Protein AF-A0AA39M1S7-F1 (afdb_monomer_lite)

Organism: NCBI:txid289476

Sequence (174 aa):
MNPLYPEAHTYFSPSFSAPFSSPGIAPDYPETPSPEPQKPRRPKDRASATRQRKAANERERRRMFSINKGFDRLRDRLPAHMPIDKKLSKVDTLKTAIEYIQKLHAMIVKAPTVSSGQPQDSVNPCITISNQNDPFSEVTISWHRKPTDYGNAYRDQTTGTIKATCSKVWIPGV

InterPro domains:
  IPR011598 Myc-type, basic helix-loop-helix (bHLH) domain [PF00010] (52-105)
  IPR011598 Myc-type, basic helix-loop-helix (bHLH) domain [PS50888] (51-104)
  IPR011598 Myc-type, basic helix-loop-helix (bHLH) domain [SM00353] (57-110)
  IPR036638 Helix-loop-helix DNA-binding domain superfamily [G3DSA:4.10.280.10] (42-109)
  IPR036638 Helix-loop-helix DNA-binding domain superfamily [SSF47459] (50-111)
  IPR050283 E-box Binding Transcriptional Regulators [PTHR23349] (34-132)

Radius of gyration: 32.96 Å; chains: 1; bounding box: 88×85×63 Å

pLDDT: mean 71.08, std 18.36, range [36.44, 98.5]

Foldseek 3Di:
DDDDDDDDPDDDDPPPPDDDDDDDDDDPDPDDPDPPDDPPDDVVVVVVVVVVVVVVVVVVVVVVVVVVVVLVVLQVPFPDPDPPPDDDDPVRSVVSSVVVVVVVVCVVVPPPDDDDDDDDPDPWDWDWDADPVDRPPTDIDTDDDDCVQQDDWDQDPPPRDIDGDGPDDDDPDD

Secondary structure (DSSP, 8-state):
------------------------------------------HHHHHHHHHHHHHHHHHHHHHHHHHHHHHHHHHTTS---S-TT-PPPHHHHHHHHHHHHHHHHHHHHHS--------------EEEEEETTEEEEEEEEE----HHHH--EEE-TTT-PEEE--S-PPPP--

Structure (mmCIF, N/CA/C/O backbone):
data_AF-A0AA39M1S7-F1
#
_entry.id   AF-A0AA39M1S7-F1
#
loop_
_atom_site.group_PDB
_atom_site.id
_atom_site.type_symbol
_atom_site.label_atom_id
_atom_site.label_alt_id
_atom_site.label_comp_id
_atom_site.label_asym_id
_atom_site.label_entity_id
_atom_site.label_seq_id
_atom_site.pdbx_PDB_ins_code
_atom_site.Cartn_x
_atom_site.Cartn_y
_atom_site.Cartn_z
_atom_site.occupancy
_atom_site.B_iso_or_equiv
_atom_site.auth_seq_id
_atom_site.auth_comp_id
_atom_site.auth_asym_id
_atom_site.auth_atom_id
_atom_site.pdbx_PDB_model_num
ATOM 1 N N . MET A 1 1 ? 25.859 54.196 -31.411 1.00 39.69 1 MET A N 1
ATOM 2 C CA . MET A 1 1 ? 25.771 54.060 -29.943 1.00 39.69 1 MET A CA 1
ATOM 3 C C . MET A 1 1 ? 25.239 52.672 -29.625 1.00 39.69 1 MET A C 1
ATOM 5 O O . MET A 1 1 ? 24.086 52.404 -29.924 1.00 39.69 1 MET A O 1
ATOM 9 N N . ASN A 1 2 ? 26.098 51.796 -29.097 1.00 45.72 2 ASN A N 1
ATOM 10 C CA . ASN A 1 2 ? 25.693 50.601 -28.344 1.00 45.72 2 ASN A CA 1
ATOM 11 C C . ASN A 1 2 ? 25.310 51.026 -26.917 1.00 45.72 2 ASN A C 1
ATOM 13 O O . ASN A 1 2 ? 25.862 52.009 -26.417 1.00 45.72 2 ASN A O 1
ATOM 17 N N . PRO A 1 3 ? 24.416 50.275 -26.261 1.00 51.84 3 PRO A N 1
ATOM 18 C CA . PRO A 1 3 ? 24.848 49.553 -25.058 1.00 51.84 3 PRO A CA 1
ATOM 19 C C . PRO A 1 3 ? 24.319 48.105 -25.070 1.00 51.84 3 PRO A C 1
ATOM 21 O O . PRO A 1 3 ? 23.140 47.858 -25.293 1.00 51.84 3 PRO A O 1
ATOM 24 N N . LEU A 1 4 ? 25.212 47.112 -25.078 1.00 47.75 4 LEU A N 1
ATOM 25 C CA . LEU A 1 4 ? 25.687 46.370 -23.897 1.00 47.75 4 LEU A CA 1
ATOM 26 C C . LEU A 1 4 ? 24.558 45.696 -23.097 1.00 47.75 4 LEU A C 1
ATOM 28 O O . LEU A 1 4 ? 23.930 46.315 -22.243 1.00 47.75 4 LEU A O 1
ATOM 32 N N . TYR A 1 5 ? 24.383 44.394 -23.331 1.00 49.78 5 TYR A N 1
ATOM 33 C CA . TYR A 1 5 ? 23.820 43.463 -22.353 1.00 49.78 5 TYR A CA 1
ATOM 34 C C . TYR A 1 5 ? 24.903 42.439 -21.968 1.00 49.78 5 TYR A C 1
ATOM 36 O O . TYR A 1 5 ? 25.729 42.107 -22.824 1.00 49.78 5 TYR A O 1
ATOM 44 N N . PRO A 1 6 ? 24.965 42.010 -20.693 1.00 54.28 6 PRO A N 1
ATOM 45 C CA . PRO A 1 6 ? 26.211 41.601 -20.068 1.00 54.28 6 PRO A CA 1
ATOM 46 C C . PRO A 1 6 ? 26.537 40.109 -20.193 1.00 54.28 6 PRO A C 1
ATOM 48 O O . PRO A 1 6 ? 25.693 39.259 -20.463 1.00 54.28 6 PRO A O 1
ATOM 51 N N . GLU A 1 7 ? 27.833 39.896 -19.988 1.00 46.88 7 GLU A N 1
ATOM 52 C CA . GLU A 1 7 ? 28.676 38.707 -19.949 1.00 46.88 7 GLU A CA 1
ATOM 53 C C . GLU A 1 7 ? 28.034 37.338 -19.684 1.00 46.88 7 GLU A C 1
ATOM 55 O O . GLU A 1 7 ? 27.271 37.112 -18.746 1.00 46.88 7 GLU A O 1
ATOM 60 N N . ALA A 1 8 ? 28.501 36.374 -20.480 1.00 49.94 8 ALA A N 1
ATOM 61 C CA . ALA A 1 8 ? 28.459 34.958 -20.172 1.00 49.94 8 ALA A CA 1
ATOM 62 C C . ALA A 1 8 ? 29.132 34.696 -18.816 1.00 49.94 8 ALA A C 1
ATOM 64 O O . ALA A 1 8 ? 30.303 35.018 -18.619 1.00 49.94 8 ALA A O 1
ATOM 65 N N . HIS A 1 9 ? 28.410 34.064 -17.893 1.00 47.19 9 HIS A N 1
ATOM 66 C CA . HIS A 1 9 ? 29.005 33.547 -16.670 1.00 47.19 9 HIS A CA 1
ATOM 67 C C . HIS A 1 9 ? 29.948 32.391 -17.015 1.00 47.19 9 HIS A C 1
ATOM 69 O O . HIS A 1 9 ? 29.541 31.240 -17.185 1.00 47.19 9 HIS A O 1
ATOM 75 N N . THR A 1 10 ? 31.228 32.729 -17.134 1.00 53.22 10 THR A N 1
ATOM 76 C CA . THR A 1 10 ? 32.355 31.805 -17.149 1.00 53.22 10 THR A CA 1
ATOM 77 C C . THR A 1 10 ? 32.305 30.969 -15.873 1.00 53.22 10 THR A C 1
ATOM 79 O O . THR A 1 10 ? 32.511 31.483 -14.774 1.00 53.22 10 THR A O 1
ATOM 82 N N . TYR A 1 11 ? 32.015 29.674 -15.996 1.00 47.47 11 TYR A N 1
ATOM 83 C CA . TYR A 1 11 ? 32.190 28.745 -14.886 1.00 47.47 11 TYR A CA 1
ATOM 84 C C . TYR A 1 11 ? 33.680 28.694 -14.530 1.00 47.47 11 TYR A C 1
ATOM 86 O O . TYR A 1 11 ? 34.511 28.246 -15.319 1.00 47.47 11 TYR A O 1
ATOM 94 N N . PHE A 1 12 ? 34.016 29.184 -13.340 1.00 48.31 12 PHE A N 1
ATOM 95 C CA . PHE A 1 12 ? 35.338 29.063 -12.742 1.00 48.31 12 PHE A CA 1
ATOM 96 C C . PHE A 1 12 ? 35.605 27.583 -12.433 1.00 48.31 12 PHE A C 1
ATOM 98 O O . PHE A 1 12 ? 35.113 27.045 -11.442 1.00 48.31 12 PHE A O 1
ATOM 105 N N . SER A 1 13 ? 36.360 26.905 -13.296 1.00 54.06 13 SER A N 1
ATOM 106 C CA . SER A 1 13 ? 37.028 25.655 -12.930 1.00 54.06 13 SER A CA 1
ATOM 107 C C . SER A 1 13 ? 38.208 26.005 -12.022 1.00 54.06 13 SER A C 1
ATOM 109 O O . SER A 1 13 ? 39.111 26.705 -12.481 1.00 54.06 13 SER A O 1
ATOM 111 N N . PRO A 1 14 ? 38.260 25.525 -10.768 1.00 46.38 14 PRO A N 1
ATOM 112 C CA . PRO A 1 14 ? 39.461 25.669 -9.972 1.00 46.38 14 PRO A CA 1
ATOM 113 C C . PRO A 1 14 ? 40.511 24.719 -10.551 1.00 46.38 14 PRO A C 1
ATOM 115 O O . PRO A 1 14 ? 40.441 23.501 -10.381 1.00 46.38 14 PRO A O 1
ATOM 118 N N . SER A 1 15 ? 41.473 25.278 -11.279 1.00 53.56 15 SER A N 1
ATOM 119 C CA . SER A 1 15 ? 42.722 24.611 -11.621 1.00 53.56 15 SER A CA 1
ATOM 120 C C . SER A 1 15 ? 43.482 24.340 -10.324 1.00 53.56 15 SER A C 1
ATOM 122 O O . SER A 1 15 ? 44.057 25.237 -9.711 1.00 53.56 15 SER A O 1
ATOM 124 N N . PHE A 1 16 ? 43.454 23.087 -9.872 1.00 49.09 16 PHE A N 1
ATOM 125 C CA . PHE A 1 16 ? 44.288 22.637 -8.768 1.00 49.09 16 PHE A CA 1
ATOM 126 C C . PHE A 1 16 ? 45.732 22.542 -9.271 1.00 49.09 16 PHE A C 1
ATOM 128 O O . PHE A 1 16 ? 46.128 21.552 -9.886 1.00 49.09 16 PHE A O 1
ATOM 135 N N . SER A 1 17 ? 46.511 23.600 -9.055 1.00 53.78 17 SER A N 1
ATOM 136 C CA . SER A 1 17 ? 47.962 23.562 -9.221 1.00 53.78 17 SER A CA 1
ATOM 137 C C . SER A 1 17 ? 48.539 22.608 -8.177 1.00 53.78 17 SER A C 1
ATOM 139 O O . SER A 1 17 ? 48.635 22.953 -7.001 1.00 53.78 17 SER A O 1
ATOM 141 N N . ALA A 1 18 ? 48.895 21.394 -8.596 1.00 54.38 18 ALA A N 1
ATOM 142 C CA . ALA A 1 18 ? 49.638 20.465 -7.757 1.00 54.38 18 ALA A CA 1
ATOM 143 C C . ALA A 1 18 ? 51.027 21.059 -7.456 1.00 54.38 18 ALA A C 1
ATOM 145 O O . ALA A 1 18 ? 51.738 21.425 -8.399 1.00 54.38 18 ALA A O 1
ATOM 146 N N . PRO A 1 19 ? 51.437 21.186 -6.182 1.00 55.31 19 PRO A N 1
ATOM 147 C CA . PRO A 1 19 ? 52.757 21.683 -5.868 1.00 55.31 19 PRO A CA 1
ATOM 148 C C . PRO A 1 19 ? 53.786 20.552 -5.948 1.00 55.31 19 PRO A C 1
ATOM 150 O O . PRO A 1 19 ? 53.589 19.459 -5.427 1.00 55.31 19 PRO A O 1
ATOM 153 N N . PHE A 1 20 ? 54.924 20.921 -6.528 1.00 40.81 20 PHE A N 1
ATOM 154 C CA . PHE A 1 20 ? 56.263 20.472 -6.166 1.00 40.81 20 PHE A CA 1
ATOM 155 C C . PHE A 1 20 ? 56.674 19.037 -6.539 1.00 40.81 20 PHE A C 1
ATOM 157 O O . PHE A 1 20 ? 56.421 18.063 -5.833 1.00 40.81 20 PHE A O 1
ATOM 164 N N . SER A 1 21 ? 57.455 18.952 -7.621 1.00 52.53 21 SER A N 1
ATOM 165 C CA . SER A 1 21 ? 58.452 17.900 -7.812 1.00 52.53 21 SER A CA 1
ATOM 166 C C . SER A 1 21 ? 59.354 17.808 -6.584 1.00 52.53 21 SER A C 1
ATOM 168 O O . SER A 1 21 ? 60.055 18.767 -6.263 1.00 52.53 21 SER A O 1
ATOM 170 N N . SER A 1 22 ? 59.391 16.635 -5.957 1.00 51.53 22 SER A N 1
ATOM 171 C CA . SER A 1 22 ? 60.491 16.239 -5.081 1.00 51.53 22 SER A CA 1
ATOM 172 C C . SER A 1 22 ? 61.169 14.997 -5.671 1.00 51.53 22 SER A C 1
ATOM 174 O O . SER A 1 22 ? 60.466 14.084 -6.113 1.00 51.53 22 SER A O 1
ATOM 176 N N . PRO A 1 23 ? 62.510 14.956 -5.740 1.00 57.28 23 PRO A N 1
ATOM 177 C CA . PRO A 1 23 ? 63.247 13.855 -6.337 1.00 57.28 23 PRO A CA 1
ATOM 178 C C . PRO A 1 23 ? 63.485 12.731 -5.320 1.00 57.28 23 PRO A C 1
ATOM 180 O O . PRO A 1 23 ? 63.865 12.986 -4.181 1.00 57.28 23 PRO A O 1
ATOM 183 N N . GLY A 1 24 ? 63.377 11.483 -5.779 1.00 49.62 24 GLY A N 1
ATOM 184 C CA . GLY A 1 24 ? 64.107 10.364 -5.184 1.00 49.62 24 GLY A CA 1
ATOM 185 C C . GLY A 1 24 ? 63.273 9.304 -4.463 1.00 49.62 24 GLY A C 1
ATOM 186 O O . GLY A 1 24 ? 62.518 9.590 -3.543 1.00 49.62 24 GLY A O 1
ATOM 187 N N . ILE A 1 25 ? 63.580 8.058 -4.845 1.00 49.34 25 ILE A N 1
ATOM 188 C CA . ILE A 1 25 ? 63.243 6.771 -4.219 1.00 49.34 25 ILE A CA 1
ATOM 189 C C . ILE A 1 25 ? 61.857 6.231 -4.601 1.00 49.34 25 ILE A C 1
ATOM 191 O O . ILE A 1 25 ? 60.862 6.410 -3.906 1.00 49.34 25 ILE A O 1
ATOM 195 N N . ALA A 1 26 ? 61.823 5.503 -5.721 1.00 52.25 26 ALA A N 1
ATOM 196 C CA . ALA A 1 26 ? 60.750 4.564 -6.021 1.00 52.25 26 ALA A CA 1
ATOM 197 C C . ALA A 1 26 ? 60.836 3.384 -5.033 1.00 52.25 26 ALA A C 1
ATOM 199 O O . ALA A 1 26 ? 61.887 2.740 -4.974 1.00 52.25 26 ALA A O 1
ATOM 200 N N . PRO A 1 27 ? 59.783 3.075 -4.257 1.00 51.44 27 PRO A N 1
ATOM 201 C CA . PRO A 1 27 ? 59.675 1.776 -3.620 1.00 51.44 27 PRO A CA 1
ATOM 202 C C . PRO A 1 27 ? 59.384 0.749 -4.714 1.00 51.44 27 PRO A C 1
ATOM 204 O O . PRO A 1 27 ? 58.528 0.975 -5.571 1.00 51.44 27 PRO A O 1
ATOM 207 N N . ASP A 1 28 ? 60.105 -0.364 -4.680 1.00 54.56 28 ASP A N 1
ATOM 208 C CA . ASP A 1 28 ? 59.819 -1.557 -5.469 1.00 54.56 28 ASP A CA 1
ATOM 209 C C . ASP A 1 28 ? 58.435 -2.092 -5.061 1.00 54.56 28 ASP A C 1
ATOM 211 O O . ASP A 1 28 ? 58.269 -2.716 -4.010 1.00 54.56 28 ASP A O 1
ATOM 215 N N . TYR A 1 29 ? 57.403 -1.732 -5.828 1.00 53.00 29 TYR A N 1
ATOM 216 C CA . TYR A 1 29 ? 56.059 -2.268 -5.651 1.00 53.00 29 TYR A CA 1
ATOM 217 C C . TYR A 1 29 ? 55.977 -3.591 -6.414 1.00 53.00 29 TYR A C 1
ATOM 219 O O . TYR A 1 29 ? 56.195 -3.582 -7.627 1.00 53.00 29 TYR A O 1
ATOM 227 N N . PRO A 1 30 ? 55.611 -4.712 -5.762 1.00 56.22 30 PRO A N 1
ATOM 228 C CA . PRO A 1 30 ? 55.358 -5.950 -6.477 1.00 56.22 30 PRO A CA 1
ATOM 229 C C . PRO A 1 30 ? 54.245 -5.700 -7.493 1.00 56.22 30 PRO A C 1
ATOM 231 O O . PRO A 1 30 ? 53.160 -5.219 -7.154 1.00 56.22 30 PRO A O 1
ATOM 234 N N . GLU A 1 31 ? 54.571 -5.989 -8.747 1.00 53.53 31 GLU A N 1
ATOM 235 C CA . GLU A 1 31 ? 53.728 -5.891 -9.928 1.00 53.53 31 GLU A CA 1
ATOM 236 C C . GLU A 1 31 ? 52.333 -6.459 -9.617 1.00 53.53 31 GLU A C 1
ATOM 238 O O . GLU A 1 31 ? 52.132 -7.664 -9.452 1.00 53.53 31 GLU A O 1
ATOM 243 N N . THR A 1 32 ? 51.347 -5.574 -9.461 1.00 56.62 32 THR A N 1
ATOM 244 C CA . THR A 1 32 ? 49.951 -6.002 -9.376 1.00 56.62 32 THR A CA 1
ATOM 245 C C . THR A 1 32 ? 49.572 -6.529 -10.757 1.00 56.62 32 THR A C 1
ATOM 247 O O . THR A 1 32 ? 49.796 -5.820 -11.741 1.00 56.62 32 THR A O 1
ATOM 250 N N . PRO A 1 33 ? 49.021 -7.753 -10.886 1.00 54.12 33 PRO A N 1
ATOM 251 C CA . PRO A 1 33 ? 48.635 -8.265 -12.188 1.00 54.12 33 PRO A CA 1
ATOM 252 C C . PRO A 1 33 ? 47.573 -7.336 -12.773 1.00 54.12 33 PRO A C 1
ATOM 254 O O . PRO A 1 33 ? 46.453 -7.228 -12.267 1.00 54.12 33 PRO A O 1
ATOM 257 N N . SER A 1 34 ? 47.981 -6.629 -13.825 1.00 55.00 34 SER A N 1
ATOM 258 C CA . SER A 1 34 ? 47.134 -5.803 -14.673 1.00 55.00 34 SER A CA 1
ATOM 259 C C . SER A 1 34 ? 45.866 -6.586 -15.034 1.00 55.00 34 SER A C 1
ATOM 261 O O . SER A 1 34 ? 45.979 -7.740 -15.460 1.00 55.00 34 SER A O 1
ATOM 263 N N . PRO A 1 35 ? 44.655 -6.027 -14.852 1.00 60.31 35 PRO A N 1
ATOM 264 C CA . PRO A 1 35 ? 43.438 -6.721 -15.237 1.00 60.31 35 PRO A CA 1
ATOM 265 C C . PRO A 1 35 ? 43.460 -6.927 -16.753 1.00 60.31 35 PRO A C 1
ATOM 267 O O . PRO A 1 35 ? 43.289 -5.980 -17.522 1.00 60.31 35 PRO A O 1
ATOM 270 N N . GLU A 1 36 ? 43.685 -8.172 -17.179 1.00 54.31 36 GLU A N 1
ATOM 271 C CA . GLU A 1 36 ? 43.632 -8.561 -18.585 1.00 54.31 36 GLU A CA 1
ATOM 272 C C . GLU A 1 36 ? 42.343 -8.031 -19.245 1.00 54.31 36 GLU A C 1
ATOM 274 O O . GLU A 1 36 ? 41.258 -8.095 -18.646 1.00 54.31 36 GLU A O 1
ATOM 279 N N . PRO A 1 37 ? 42.412 -7.543 -20.497 1.00 55.25 37 PRO A N 1
ATOM 280 C CA . PRO A 1 37 ? 41.233 -7.117 -21.232 1.00 55.25 37 PRO A CA 1
ATOM 281 C C . PRO A 1 37 ? 40.298 -8.314 -21.449 1.00 55.25 37 PRO A C 1
ATOM 283 O O . PRO A 1 37 ? 40.514 -9.167 -22.312 1.00 55.25 37 PRO A O 1
ATOM 286 N N . GLN A 1 38 ? 39.224 -8.377 -20.660 1.00 59.28 38 GLN A N 1
ATOM 287 C CA . GLN A 1 38 ? 38.188 -9.395 -20.805 1.00 59.28 38 GLN A CA 1
ATOM 288 C C . GLN A 1 38 ? 37.607 -9.335 -22.225 1.00 59.28 38 GLN A C 1
ATOM 290 O O . GLN A 1 38 ? 37.054 -8.315 -22.646 1.00 59.28 38 GLN A O 1
ATOM 295 N N . LYS A 1 39 ? 37.723 -10.448 -22.964 1.00 58.62 39 LYS A N 1
ATOM 296 C CA . LYS A 1 39 ? 37.220 -10.592 -24.339 1.00 58.62 39 LYS A CA 1
ATOM 297 C C . LYS A 1 39 ? 35.772 -10.082 -24.454 1.00 58.62 39 LYS A C 1
ATOM 299 O O . LYS A 1 39 ? 34.930 -10.446 -23.624 1.00 58.62 39 LYS A O 1
ATOM 304 N N . PRO A 1 40 ? 35.429 -9.290 -25.489 1.00 61.81 40 PRO A N 1
ATOM 305 C CA . PRO A 1 40 ? 34.078 -8.775 -25.657 1.00 61.81 40 PRO A CA 1
ATOM 306 C C . PRO A 1 40 ? 33.095 -9.942 -25.811 1.00 61.81 40 PRO A C 1
ATOM 308 O O . PRO A 1 40 ? 33.159 -10.722 -26.760 1.00 61.81 40 PRO A O 1
ATOM 311 N N . ARG A 1 41 ? 32.176 -10.074 -24.845 1.00 63.78 41 ARG A N 1
ATOM 312 C CA . ARG A 1 41 ? 31.083 -11.058 -24.890 1.00 63.78 41 ARG A CA 1
ATOM 313 C C . ARG A 1 41 ? 30.304 -10.925 -26.201 1.00 63.78 41 ARG A C 1
ATOM 315 O O . ARG A 1 41 ? 29.944 -9.811 -26.591 1.00 63.78 41 ARG A O 1
ATOM 322 N N . ARG A 1 42 ? 30.028 -12.064 -26.849 1.00 66.56 42 ARG A N 1
ATOM 323 C CA . ARG A 1 42 ? 29.360 -12.142 -28.157 1.00 66.56 42 ARG A CA 1
ATOM 324 C C . ARG A 1 42 ? 28.034 -11.351 -28.126 1.00 66.56 42 ARG A C 1
ATOM 326 O O . ARG A 1 42 ? 27.292 -11.457 -27.148 1.00 66.56 42 ARG A O 1
ATOM 333 N N . PRO A 1 43 ? 27.680 -10.583 -29.177 1.00 64.81 43 PRO A N 1
ATOM 334 C CA . PRO A 1 43 ? 26.485 -9.723 -29.193 1.00 64.81 43 PRO A CA 1
ATOM 335 C C . PRO A 1 43 ? 25.168 -10.439 -28.840 1.00 64.81 43 PRO A C 1
ATOM 337 O O . PRO A 1 43 ? 24.276 -9.846 -28.229 1.00 64.81 43 PRO A O 1
ATOM 340 N N . LYS A 1 44 ? 25.065 -11.735 -29.167 1.00 63.03 44 LYS A N 1
ATOM 341 C CA . LYS A 1 44 ? 23.901 -12.586 -28.877 1.00 63.03 44 LYS A CA 1
ATOM 342 C C . LYS A 1 44 ? 23.655 -12.771 -27.369 1.00 63.03 44 LYS A C 1
ATOM 344 O O . LYS A 1 44 ? 22.503 -12.728 -26.940 1.00 63.03 44 LYS A O 1
ATOM 349 N N . ASP A 1 45 ? 24.716 -12.852 -26.566 1.00 73.62 45 ASP A N 1
ATOM 350 C CA . ASP A 1 45 ? 24.635 -13.001 -25.103 1.00 73.62 45 ASP A CA 1
ATOM 351 C C . ASP A 1 45 ? 24.261 -11.681 -24.413 1.00 73.62 45 ASP A C 1
ATOM 353 O O . ASP A 1 45 ? 23.599 -11.656 -23.375 1.00 73.62 45 ASP A O 1
ATOM 357 N N . ARG A 1 46 ? 24.624 -10.545 -25.023 1.00 78.88 46 ARG A N 1
ATOM 358 C CA . ARG A 1 46 ? 24.222 -9.214 -24.538 1.00 78.88 46 ARG A CA 1
ATOM 359 C C . ARG A 1 46 ? 22.732 -8.950 -24.765 1.00 78.88 46 ARG A C 1
ATOM 361 O O . ARG A 1 46 ? 22.070 -8.359 -23.907 1.00 78.88 46 ARG A O 1
ATOM 368 N N . ALA A 1 47 ? 22.183 -9.408 -25.891 1.00 83.75 47 ALA A N 1
ATOM 369 C CA . ALA A 1 47 ? 20.762 -9.262 -26.202 1.00 83.75 47 ALA A CA 1
ATOM 370 C C . ALA A 1 47 ? 19.872 -10.109 -25.273 1.00 83.75 47 ALA A C 1
ATOM 372 O O . ALA A 1 47 ? 18.857 -9.612 -24.774 1.00 83.75 47 ALA A O 1
ATOM 373 N N . SER A 1 48 ? 20.262 -11.358 -24.993 1.00 85.88 48 SER A N 1
ATOM 374 C CA . SER A 1 48 ? 19.539 -12.238 -24.064 1.00 85.88 48 SER A CA 1
ATOM 375 C C . SER A 1 48 ? 19.596 -11.711 -22.626 1.00 85.88 48 SER A C 1
ATOM 377 O O . SER A 1 48 ? 18.546 -11.579 -21.993 1.00 85.88 48 SER A O 1
ATOM 379 N N . ALA A 1 49 ? 20.770 -11.285 -22.148 1.00 89.25 49 ALA A N 1
ATOM 380 C CA . ALA A 1 49 ? 20.927 -10.659 -20.833 1.00 89.25 49 ALA A CA 1
ATOM 381 C C . ALA A 1 49 ? 20.069 -9.387 -20.690 1.00 89.25 49 ALA A C 1
ATOM 383 O O . ALA A 1 49 ? 19.416 -9.167 -19.668 1.00 89.25 49 ALA A O 1
ATOM 384 N N . THR A 1 50 ? 19.988 -8.570 -21.745 1.00 92.12 50 THR A N 1
ATOM 385 C CA . THR A 1 50 ? 19.137 -7.370 -21.752 1.00 92.12 50 THR A CA 1
ATOM 386 C C . THR A 1 50 ? 17.652 -7.721 -21.656 1.00 92.12 50 THR A C 1
ATOM 388 O O . THR A 1 50 ? 16.920 -7.069 -20.908 1.00 92.12 50 THR A O 1
ATOM 391 N N . ARG A 1 51 ? 17.194 -8.755 -22.375 1.00 92.00 51 ARG A N 1
ATOM 392 C CA . ARG A 1 51 ? 15.804 -9.241 -22.293 1.00 92.00 51 ARG A CA 1
ATOM 393 C C . ARG A 1 51 ? 15.478 -9.781 -20.902 1.00 92.00 51 ARG A C 1
ATOM 395 O O . ARG A 1 51 ? 14.433 -9.431 -20.360 1.00 92.00 51 ARG A O 1
ATOM 402 N N . GLN A 1 52 ? 16.379 -10.558 -20.303 1.00 93.94 52 GLN A N 1
ATOM 403 C CA . GLN A 1 52 ? 16.213 -11.075 -18.941 1.00 93.94 52 GLN A CA 1
ATOM 404 C C . GLN A 1 52 ? 16.116 -9.943 -17.914 1.00 93.94 52 GLN A C 1
ATOM 406 O O . GLN A 1 52 ? 15.203 -9.948 -17.090 1.00 93.94 52 GLN A O 1
ATOM 411 N N . ARG A 1 53 ? 16.985 -8.928 -18.015 1.00 96.00 53 ARG A N 1
ATOM 412 C CA . ARG A 1 53 ? 16.931 -7.735 -17.158 1.00 96.00 53 ARG A CA 1
ATOM 413 C C . ARG A 1 53 ? 15.609 -6.982 -17.311 1.00 96.00 53 ARG A C 1
ATOM 415 O O . ARG A 1 53 ? 14.989 -6.641 -16.312 1.00 96.00 53 ARG A O 1
ATOM 422 N N . LYS A 1 54 ? 15.137 -6.762 -18.545 1.00 96.50 54 LYS A N 1
ATOM 423 C CA . LYS A 1 54 ? 13.828 -6.126 -18.794 1.00 96.50 54 LYS A CA 1
ATOM 424 C C . LYS A 1 54 ? 12.682 -6.928 -18.170 1.00 96.50 54 LYS A C 1
ATOM 426 O O . LYS A 1 54 ? 11.831 -6.347 -17.505 1.00 96.50 54 LYS A O 1
ATOM 431 N N . ALA A 1 55 ? 12.690 -8.251 -18.334 1.00 96.19 55 ALA A N 1
ATOM 432 C CA . ALA A 1 55 ? 11.683 -9.126 -17.741 1.00 96.19 55 ALA A CA 1
ATOM 433 C C . ALA A 1 55 ? 11.721 -9.101 -16.203 1.00 96.19 55 ALA A C 1
ATOM 435 O O . ALA A 1 55 ? 10.672 -9.086 -15.566 1.00 96.19 55 ALA A O 1
ATOM 436 N N . ALA A 1 56 ? 12.913 -9.065 -15.601 1.00 96.19 56 ALA A N 1
ATOM 437 C CA . ALA A 1 56 ? 13.075 -8.934 -14.155 1.00 96.19 56 ALA A CA 1
ATOM 438 C C . ALA A 1 56 ? 12.541 -7.591 -13.635 1.00 96.19 56 ALA A C 1
ATOM 440 O O . ALA A 1 56 ? 11.756 -7.579 -12.689 1.00 96.19 56 ALA A O 1
ATOM 441 N N . ASN A 1 57 ? 12.884 -6.484 -14.29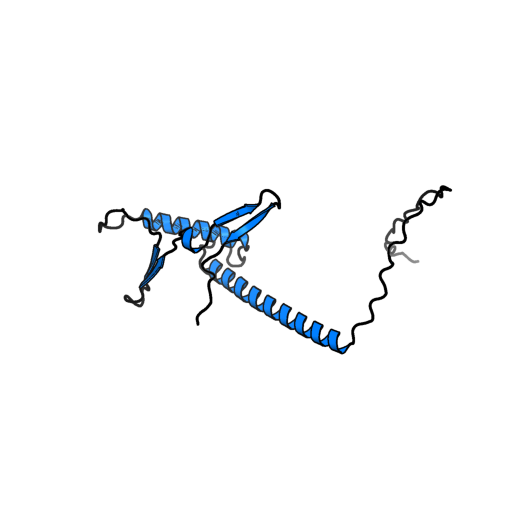8 1.00 98.38 57 ASN A N 1
ATOM 442 C CA . ASN A 1 57 ? 12.406 -5.151 -13.930 1.00 98.38 57 ASN A CA 1
ATOM 443 C C . ASN A 1 57 ? 10.878 -5.048 -14.016 1.00 98.38 57 ASN A C 1
ATOM 445 O O . ASN A 1 57 ? 10.246 -4.478 -13.131 1.00 98.38 57 ASN A O 1
ATOM 449 N N . GLU A 1 58 ? 10.275 -5.627 -15.055 1.00 97.75 58 GLU A N 1
ATOM 450 C CA . GLU A 1 58 ? 8.820 -5.639 -15.213 1.00 97.75 58 GLU A CA 1
ATOM 451 C C . GLU A 1 58 ? 8.131 -6.446 -14.102 1.00 97.75 58 GLU A C 1
ATOM 453 O O . GLU A 1 58 ? 7.109 -6.017 -13.564 1.00 97.75 58 GLU A O 1
ATOM 458 N N . ARG A 1 59 ? 8.708 -7.583 -13.691 1.00 98.19 59 ARG A N 1
ATOM 459 C CA . ARG A 1 59 ? 8.201 -8.346 -12.539 1.00 98.19 59 ARG A CA 1
ATOM 460 C C . ARG A 1 59 ? 8.258 -7.533 -11.250 1.00 98.19 59 ARG A C 1
ATOM 462 O O . ARG A 1 59 ? 7.262 -7.500 -10.529 1.00 98.19 59 ARG A O 1
ATOM 469 N N . GLU A 1 60 ? 9.368 -6.846 -10.980 1.00 98.06 60 GLU A N 1
ATOM 470 C CA . GLU A 1 60 ? 9.474 -6.015 -9.775 1.00 98.06 60 GLU A CA 1
ATOM 471 C C . GLU A 1 60 ? 8.498 -4.837 -9.816 1.00 98.06 60 GLU A C 1
ATOM 473 O O . GLU A 1 60 ? 7.846 -4.532 -8.818 1.00 98.06 60 GLU A O 1
ATOM 478 N N . ARG A 1 61 ? 8.296 -4.229 -10.991 1.00 98.50 61 ARG A N 1
ATOM 479 C CA . ARG A 1 61 ? 7.297 -3.169 -11.171 1.00 98.50 61 ARG A CA 1
ATOM 480 C C . ARG A 1 61 ? 5.892 -3.658 -10.822 1.00 98.50 61 ARG A C 1
ATOM 482 O O . ARG A 1 61 ? 5.171 -2.973 -10.098 1.00 98.50 61 ARG A O 1
ATOM 489 N N . ARG A 1 62 ? 5.512 -4.854 -11.282 1.00 98.19 62 ARG A N 1
ATOM 490 C CA . ARG A 1 62 ? 4.217 -5.481 -10.951 1.00 98.19 62 ARG A CA 1
ATOM 491 C C . ARG A 1 62 ? 4.097 -5.807 -9.467 1.00 98.19 62 ARG A C 1
ATOM 493 O O . ARG A 1 62 ? 3.055 -5.539 -8.869 1.00 98.19 62 ARG A O 1
ATOM 500 N N . ARG A 1 63 ? 5.161 -6.337 -8.861 1.00 98.19 63 ARG A N 1
ATOM 501 C CA . ARG A 1 63 ? 5.216 -6.602 -7.419 1.00 98.19 63 ARG A CA 1
ATOM 502 C C . ARG A 1 63 ? 4.988 -5.317 -6.624 1.00 98.19 63 ARG A C 1
ATOM 504 O O . ARG A 1 63 ? 4.108 -5.278 -5.767 1.00 98.19 63 ARG A O 1
ATOM 511 N N . MET A 1 64 ? 5.716 -4.251 -6.953 1.00 98.50 64 MET A N 1
ATOM 512 C CA . MET A 1 64 ? 5.588 -2.955 -6.287 1.00 98.50 64 MET A CA 1
ATOM 513 C C . MET A 1 64 ? 4.209 -2.323 -6.508 1.00 98.50 64 MET A C 1
ATOM 515 O O . MET A 1 64 ? 3.641 -1.756 -5.577 1.00 98.50 64 MET A O 1
ATOM 519 N N . PHE A 1 65 ? 3.632 -2.460 -7.707 1.00 97.81 65 PHE A N 1
ATOM 520 C CA . PHE A 1 65 ? 2.263 -2.022 -7.986 1.00 97.81 65 PHE A CA 1
ATOM 521 C C . PHE A 1 65 ? 1.246 -2.718 -7.072 1.00 97.81 65 PHE A C 1
ATOM 523 O O . PHE A 1 65 ? 0.420 -2.043 -6.461 1.00 97.81 65 PHE A O 1
ATOM 530 N N . SER A 1 66 ? 1.341 -4.044 -6.918 1.00 97.81 66 SER A N 1
ATOM 531 C CA . SER A 1 66 ? 0.472 -4.811 -6.013 1.00 97.81 66 SER A CA 1
ATOM 532 C C . SER A 1 66 ? 0.595 -4.337 -4.559 1.00 97.81 66 SER A C 1
ATOM 534 O O . SER A 1 66 ? -0.412 -4.091 -3.895 1.00 97.81 66 SER A O 1
ATOM 536 N N . ILE A 1 67 ? 1.827 -4.104 -4.090 1.00 97.56 67 ILE A N 1
ATOM 537 C CA . ILE A 1 67 ? 2.091 -3.563 -2.747 1.00 97.56 67 ILE A CA 1
ATOM 538 C C . ILE A 1 67 ? 1.450 -2.182 -2.583 1.00 97.56 67 ILE A C 1
ATOM 540 O O . ILE A 1 67 ? 0.743 -1.938 -1.607 1.00 97.56 67 ILE A O 1
ATOM 544 N N . ASN A 1 68 ? 1.666 -1.277 -3.539 1.00 97.06 68 ASN A N 1
ATOM 545 C CA . ASN A 1 68 ? 1.125 0.079 -3.476 1.00 97.06 68 ASN A CA 1
ATOM 546 C C . ASN A 1 68 ? -0.412 0.080 -3.511 1.00 97.06 68 ASN A C 1
ATOM 548 O O . ASN A 1 68 ? -1.024 0.833 -2.758 1.00 97.06 68 ASN A O 1
ATOM 552 N N . LYS A 1 69 ? -1.032 -0.819 -4.289 1.00 96.56 69 LYS A N 1
ATOM 553 C CA . LYS A 1 69 ? -2.486 -1.038 -4.271 1.00 96.56 69 LYS A CA 1
ATOM 554 C C . LYS A 1 69 ? -2.973 -1.502 -2.894 1.00 96.56 69 LYS A C 1
ATOM 556 O O . LYS A 1 69 ? -4.022 -1.060 -2.437 1.00 96.56 69 LYS A O 1
ATOM 561 N N . GLY A 1 70 ? -2.214 -2.364 -2.216 1.00 96.62 70 GLY A N 1
ATOM 562 C CA . GLY A 1 70 ? -2.484 -2.750 -0.827 1.00 96.62 70 GLY A CA 1
ATOM 563 C C . GLY A 1 70 ? -2.428 -1.562 0.138 1.00 96.62 70 GLY A C 1
ATOM 564 O O . GLY A 1 70 ? -3.321 -1.405 0.965 1.00 96.62 70 GLY A O 1
ATOM 565 N N . PHE A 1 71 ? -1.430 -0.687 -0.009 1.00 96.00 71 PHE A N 1
ATOM 566 C CA . PHE A 1 71 ? -1.329 0.546 0.778 1.00 96.00 71 PHE A CA 1
ATOM 567 C C . PHE A 1 71 ? -2.501 1.504 0.534 1.00 96.00 71 PHE A C 1
ATOM 569 O O . PHE A 1 71 ? -2.992 2.096 1.488 1.00 96.00 71 PHE A O 1
ATOM 576 N N . ASP A 1 72 ? -2.954 1.662 -0.712 1.00 93.19 72 ASP A N 1
ATOM 577 C CA . ASP A 1 72 ? -4.124 2.495 -1.015 1.00 93.19 72 ASP A CA 1
ATOM 578 C C . ASP A 1 72 ? -5.385 1.939 -0.334 1.00 93.19 72 ASP A C 1
ATOM 580 O O . ASP A 1 72 ? -6.033 2.662 0.414 1.00 93.19 72 ASP A O 1
ATOM 584 N N . ARG A 1 73 ? -5.638 0.626 -0.441 1.00 94.12 73 ARG A N 1
ATOM 585 C CA . ARG A 1 73 ? -6.758 -0.028 0.265 1.00 94.12 73 ARG A CA 1
ATOM 586 C C . ARG A 1 73 ? -6.691 0.124 1.782 1.00 94.12 73 ARG A C 1
ATOM 588 O O . ARG A 1 73 ? -7.729 0.174 2.433 1.00 94.12 73 ARG A O 1
ATOM 595 N N . LEU A 1 74 ? -5.485 0.124 2.352 1.00 94.75 74 LEU A N 1
ATOM 596 C CA . LEU A 1 74 ? -5.304 0.351 3.781 1.00 94.75 74 LEU A CA 1
ATOM 597 C C . LEU A 1 74 ? -5.723 1.777 4.148 1.00 94.75 74 LEU A C 1
ATOM 599 O O . LEU A 1 74 ? -6.476 1.941 5.100 1.00 94.75 74 LEU A O 1
ATOM 603 N N . ARG A 1 75 ? -5.304 2.786 3.372 1.00 93.00 75 ARG A N 1
ATOM 604 C CA . ARG A 1 75 ? -5.677 4.193 3.604 1.00 93.00 75 ARG A CA 1
ATOM 605 C C . ARG A 1 75 ? -7.185 4.410 3.576 1.00 93.00 75 ARG A C 1
ATOM 607 O O . ARG A 1 75 ? -7.677 5.132 4.433 1.00 93.00 75 ARG A O 1
ATOM 614 N N . ASP A 1 76 ? -7.903 3.730 2.684 1.00 90.88 76 ASP A N 1
ATOM 615 C CA . ASP A 1 76 ? -9.370 3.809 2.593 1.00 90.88 76 ASP A CA 1
ATOM 616 C C . ASP A 1 76 ? -10.085 3.351 3.879 1.00 90.88 76 ASP A C 1
ATOM 618 O O . ASP A 1 76 ? -11.250 3.674 4.100 1.00 9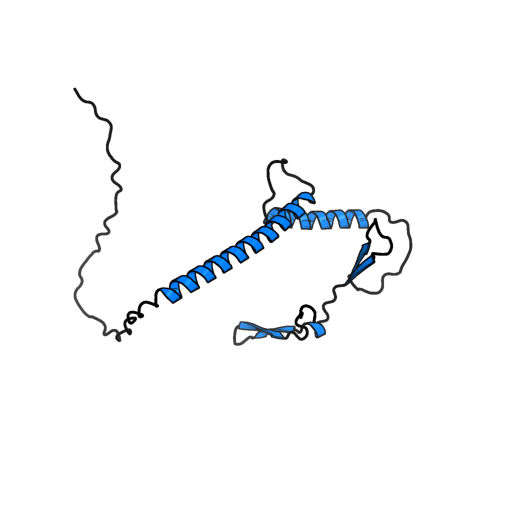0.88 76 ASP A O 1
ATOM 622 N N . ARG A 1 77 ? -9.412 2.561 4.727 1.00 91.94 77 ARG A N 1
ATOM 623 C CA . ARG A 1 77 ? -9.952 2.050 5.997 1.00 91.94 77 ARG A CA 1
ATOM 624 C C . ARG A 1 77 ? -9.517 2.854 7.214 1.00 91.94 77 ARG A C 1
ATOM 626 O O . ARG A 1 77 ? -10.014 2.586 8.305 1.00 91.94 77 ARG A O 1
ATOM 633 N N . LEU A 1 78 ? -8.586 3.793 7.058 1.00 91.56 78 LEU A N 1
ATOM 634 C CA . LEU A 1 78 ? -8.105 4.597 8.172 1.00 91.56 78 LEU A CA 1
ATOM 635 C C . LEU A 1 78 ? -9.026 5.802 8.394 1.00 91.56 78 LEU A C 1
ATOM 637 O O . LEU A 1 78 ? -9.445 6.437 7.426 1.00 91.56 78 LEU A O 1
ATOM 641 N N . PRO A 1 79 ? -9.319 6.160 9.656 1.00 83.50 79 PRO A N 1
ATOM 642 C CA . PRO A 1 79 ? -10.038 7.388 9.967 1.00 83.50 79 PRO A CA 1
ATOM 643 C C . PRO A 1 79 ? -9.155 8.578 9.564 1.00 83.50 79 PRO A C 1
ATOM 645 O O . PRO A 1 79 ? -8.121 8.845 10.175 1.00 83.50 79 PRO A O 1
ATOM 648 N N . ALA A 1 80 ? -9.510 9.238 8.464 1.00 68.94 80 ALA A N 1
ATOM 649 C CA . ALA A 1 80 ? -8.681 10.263 7.845 1.00 68.94 80 ALA A CA 1
ATOM 650 C C . ALA A 1 80 ? -8.561 11.513 8.739 1.00 68.94 80 ALA A C 1
ATOM 652 O O . ALA A 1 80 ? -9.550 12.184 9.015 1.00 68.94 80 ALA A O 1
ATOM 653 N N . HIS A 1 81 ? -7.334 11.862 9.141 1.00 60.88 81 HIS A N 1
ATOM 654 C CA . HIS A 1 81 ? -6.997 13.136 9.799 1.00 60.88 81 HIS A CA 1
ATOM 655 C C . HIS A 1 81 ? -6.373 14.166 8.829 1.00 60.88 81 HIS A C 1
ATOM 657 O O . HIS A 1 81 ? -5.783 15.152 9.263 1.00 60.88 81 HIS A O 1
ATOM 663 N N . MET A 1 82 ? -6.473 13.945 7.513 1.00 61.91 82 MET A N 1
ATOM 664 C CA . MET A 1 82 ? -5.870 14.788 6.471 1.00 61.91 82 MET A CA 1
ATOM 665 C C . MET A 1 82 ? -6.896 15.151 5.389 1.00 61.91 82 MET A C 1
ATOM 667 O O . MET A 1 82 ? -7.831 14.380 5.164 1.00 61.91 82 MET A O 1
ATOM 671 N N . PRO A 1 83 ? -6.738 16.310 4.718 1.00 61.91 83 PRO A N 1
ATOM 672 C CA . PRO A 1 83 ? -7.633 16.727 3.650 1.00 61.91 83 PRO A CA 1
ATOM 673 C C . PRO A 1 83 ? -7.646 15.687 2.528 1.00 61.91 83 PRO A C 1
ATOM 675 O O . PRO A 1 83 ? -6.609 15.106 2.198 1.00 61.91 83 PRO A O 1
ATOM 678 N N . ILE A 1 84 ? -8.835 15.494 1.955 1.00 60.84 84 ILE A N 1
ATOM 679 C CA . ILE A 1 84 ? -9.218 14.475 0.961 1.00 60.84 84 ILE A CA 1
ATOM 680 C C . ILE A 1 84 ? -8.222 14.362 -0.211 1.00 60.84 84 ILE A C 1
ATOM 682 O O . ILE A 1 84 ? -8.060 13.288 -0.786 1.00 60.84 84 ILE A O 1
ATOM 686 N N . ASP A 1 85 ? -7.474 15.427 -0.495 1.00 66.38 85 ASP A N 1
ATOM 687 C CA . ASP A 1 85 ? -6.539 15.504 -1.618 1.00 66.38 85 ASP A CA 1
ATOM 688 C C . ASP A 1 85 ? -5.112 15.003 -1.309 1.00 66.38 85 ASP A C 1
ATOM 690 O O . ASP A 1 85 ? -4.278 14.916 -2.215 1.00 66.38 85 ASP A O 1
ATOM 694 N N . LYS A 1 86 ? -4.781 14.667 -0.050 1.00 77.25 86 LYS A N 1
ATOM 695 C CA . LYS A 1 86 ? -3.416 14.268 0.353 1.00 77.25 86 LYS A CA 1
ATOM 696 C C . LYS A 1 86 ? -3.355 12.844 0.913 1.00 77.25 86 LYS A C 1
ATOM 698 O O . LYS A 1 86 ? -3.851 12.552 1.997 1.00 77.25 86 LYS A O 1
ATOM 703 N N . LYS A 1 87 ? -2.651 11.955 0.198 1.00 82.88 87 LYS A N 1
ATOM 704 C CA . LYS A 1 87 ? -2.373 10.575 0.640 1.00 82.88 87 LYS A CA 1
ATOM 705 C C . LYS A 1 87 ? -1.377 10.546 1.807 1.00 82.88 87 LYS A C 1
ATOM 707 O O . LYS A 1 87 ? -0.315 11.158 1.726 1.00 82.88 87 LYS A O 1
ATOM 712 N N . LEU A 1 88 ? -1.667 9.746 2.838 1.00 87.06 88 LEU A N 1
ATOM 713 C CA . LEU A 1 88 ? -0.729 9.469 3.936 1.00 87.06 88 LEU A CA 1
ATOM 714 C C . LEU A 1 88 ? 0.574 8.832 3.423 1.00 87.06 88 LEU A C 1
ATOM 716 O O . LEU A 1 88 ? 0.549 7.934 2.567 1.00 87.06 88 LEU A O 1
ATOM 720 N N . SER A 1 89 ? 1.715 9.235 3.995 1.00 92.81 89 SER A N 1
ATOM 721 C CA . SER A 1 89 ? 3.010 8.602 3.712 1.00 92.81 89 SER A CA 1
ATOM 722 C C . SER A 1 89 ? 2.982 7.113 4.093 1.00 92.81 89 SER A C 1
ATOM 724 O O . SER A 1 89 ? 2.119 6.675 4.856 1.00 92.81 89 SER A O 1
ATOM 726 N N . LYS A 1 90 ? 3.905 6.292 3.570 1.00 94.25 90 LYS A N 1
ATOM 727 C CA . LYS A 1 90 ? 3.950 4.855 3.920 1.00 94.25 90 LYS A CA 1
ATOM 728 C C . LYS A 1 90 ? 4.131 4.643 5.425 1.00 94.25 90 LYS A C 1
ATOM 730 O O . LYS A 1 90 ? 3.476 3.775 5.985 1.00 94.25 90 LYS A O 1
ATOM 735 N N . VAL A 1 91 ? 4.982 5.445 6.064 1.00 95.50 91 VAL A N 1
ATOM 736 C CA . VAL A 1 91 ? 5.246 5.354 7.506 1.00 95.50 91 VAL A CA 1
ATOM 737 C C . VAL A 1 91 ? 4.014 5.763 8.301 1.00 95.50 91 VAL A C 1
ATOM 739 O O . VAL A 1 91 ? 3.591 5.017 9.180 1.00 95.50 91 VAL A O 1
ATOM 742 N N . ASP A 1 92 ? 3.400 6.892 7.952 1.00 92.19 92 ASP A N 1
ATOM 743 C CA . ASP A 1 92 ? 2.230 7.390 8.681 1.00 92.19 92 ASP A CA 1
ATOM 744 C C . ASP A 1 92 ? 1.035 6.457 8.500 1.00 92.19 92 ASP A C 1
ATOM 746 O O . ASP A 1 92 ? 0.361 6.137 9.469 1.00 92.19 92 ASP A O 1
ATOM 750 N N . THR A 1 93 ? 0.844 5.908 7.294 1.00 94.00 93 THR A N 1
ATOM 751 C CA . THR A 1 93 ? -0.189 4.890 7.033 1.00 94.00 93 THR A CA 1
ATOM 752 C C . THR A 1 93 ? -0.040 3.698 7.986 1.00 94.00 93 THR A C 1
ATOM 754 O O . THR A 1 93 ? -1.032 3.224 8.532 1.00 94.00 93 THR A O 1
ATOM 757 N N . LEU A 1 94 ? 1.187 3.215 8.213 1.00 96.38 94 LEU A N 1
ATOM 758 C CA . LEU A 1 94 ? 1.430 2.091 9.122 1.00 96.38 94 LEU A CA 1
ATOM 759 C C . LEU A 1 94 ? 1.213 2.475 10.591 1.00 96.38 94 LEU A C 1
ATOM 761 O O . LEU A 1 94 ? 0.585 1.711 11.320 1.00 96.38 94 LEU A O 1
ATOM 765 N N . LYS A 1 95 ? 1.689 3.650 11.021 1.00 94.19 95 LYS A N 1
ATOM 766 C CA . LYS A 1 95 ? 1.490 4.142 12.396 1.00 94.19 95 LYS A CA 1
ATOM 767 C C . LYS A 1 95 ? 0.008 4.307 12.722 1.00 94.19 95 LYS A C 1
ATOM 769 O O . LYS A 1 95 ? -0.478 3.710 13.678 1.00 94.19 95 LYS A O 1
ATOM 774 N N . THR A 1 96 ? -0.723 5.020 11.867 1.00 92.69 96 THR A N 1
ATOM 775 C CA . THR A 1 96 ? -2.163 5.241 12.027 1.00 92.69 96 THR A CA 1
ATOM 776 C C . THR A 1 96 ? -2.941 3.925 12.008 1.00 92.69 96 THR A C 1
ATOM 778 O O . THR A 1 96 ? -3.893 3.777 12.766 1.00 92.69 96 THR A O 1
ATOM 781 N N . ALA A 1 97 ? -2.538 2.938 11.199 1.00 95.44 97 ALA A N 1
ATOM 782 C CA . ALA A 1 97 ? -3.174 1.620 11.212 1.00 95.44 97 ALA A CA 1
ATOM 783 C C . ALA A 1 97 ? -3.022 0.903 12.561 1.00 95.44 97 ALA A C 1
ATOM 785 O O . ALA A 1 97 ? -3.999 0.358 13.073 1.00 95.44 97 ALA A O 1
ATOM 786 N N . ILE A 1 98 ? -1.823 0.929 13.150 1.00 95.56 98 ILE A N 1
ATOM 787 C CA . ILE A 1 98 ? -1.560 0.318 14.460 1.00 95.56 98 ILE A CA 1
ATOM 788 C C . ILE A 1 98 ? -2.407 0.997 15.542 1.00 95.56 98 ILE A C 1
ATOM 790 O O . ILE A 1 98 ? -3.113 0.317 16.287 1.00 95.56 98 ILE A O 1
ATOM 794 N N . GLU A 1 99 ? -2.385 2.329 15.591 1.00 94.00 99 GLU A N 1
ATOM 795 C CA . GLU A 1 99 ? -3.174 3.119 16.546 1.00 94.00 99 GLU A CA 1
ATOM 796 C C . GLU A 1 99 ? -4.678 2.864 16.386 1.00 94.00 99 GLU A C 1
ATOM 798 O O . GLU A 1 99 ? -5.406 2.720 17.371 1.00 94.00 99 GLU A O 1
ATOM 803 N N . TYR A 1 100 ? -5.157 2.758 15.145 1.00 94.75 100 TYR A N 1
ATOM 804 C CA . TYR A 1 100 ? -6.570 2.534 14.875 1.00 94.75 100 TYR A CA 1
ATOM 805 C C . TYR A 1 100 ? -7.035 1.151 15.336 1.00 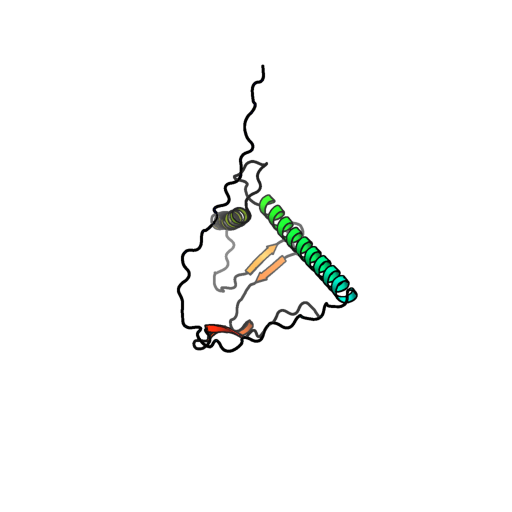94.75 100 TYR A C 1
ATOM 807 O O . TYR A 1 100 ? -8.073 1.050 15.991 1.00 94.75 100 TYR A O 1
ATOM 815 N N . ILE A 1 101 ? -6.247 0.101 15.080 1.00 94.81 101 ILE A N 1
ATOM 816 C CA . ILE A 1 101 ? -6.533 -1.249 15.587 1.00 94.81 101 ILE A CA 1
ATOM 817 C C . ILE A 1 101 ? -6.614 -1.236 17.120 1.00 94.81 101 ILE A C 1
ATOM 819 O O . ILE A 1 101 ? -7.571 -1.762 17.685 1.00 94.81 101 ILE A O 1
ATOM 823 N N . GLN A 1 102 ? -5.659 -0.592 17.798 1.00 94.06 102 GLN A N 1
ATOM 824 C CA . GLN A 1 102 ? -5.653 -0.488 19.263 1.00 94.06 102 GLN A CA 1
ATOM 825 C C . GLN A 1 102 ? -6.887 0.249 19.797 1.00 94.06 102 GLN A C 1
ATOM 827 O O . GLN A 1 102 ? -7.502 -0.192 20.770 1.00 94.06 102 GLN A O 1
ATOM 832 N N . LYS A 1 103 ? -7.285 1.343 19.141 1.00 92.81 103 LYS A N 1
ATOM 833 C CA . LYS A 1 103 ? -8.476 2.116 19.508 1.00 92.81 103 LYS A CA 1
ATOM 834 C C . LYS A 1 103 ? -9.756 1.294 19.362 1.00 92.81 103 LYS A C 1
ATOM 836 O O . LYS A 1 103 ? -10.569 1.286 20.283 1.00 92.81 103 LYS A O 1
ATOM 841 N N . LEU A 1 104 ? -9.926 0.593 18.239 1.00 93.44 104 LEU A N 1
ATOM 842 C CA . LEU A 1 104 ? -11.078 -0.286 18.017 1.00 93.44 104 LEU A CA 1
ATOM 843 C C . LEU A 1 104 ? -11.121 -1.420 19.046 1.00 93.44 104 LEU A C 1
ATOM 845 O O . LEU A 1 104 ? -12.174 -1.690 19.617 1.00 93.44 104 LEU A O 1
ATOM 849 N N . HIS A 1 105 ? -9.973 -2.028 19.344 1.00 93.31 105 HIS A N 1
ATOM 850 C CA . HIS A 1 105 ? -9.869 -3.060 20.371 1.00 93.31 105 HIS A CA 1
ATOM 851 C C . HIS A 1 105 ? -10.293 -2.537 21.753 1.00 93.31 105 HIS A C 1
ATOM 853 O O . HIS A 1 105 ? -11.112 -3.157 22.426 1.00 93.31 105 HIS A O 1
ATOM 859 N N . ALA A 1 106 ? -9.814 -1.355 22.153 1.00 90.50 106 ALA A N 1
ATOM 860 C CA . ALA A 1 106 ? -10.203 -0.734 23.419 1.00 90.50 106 ALA A CA 1
ATOM 861 C C . ALA A 1 10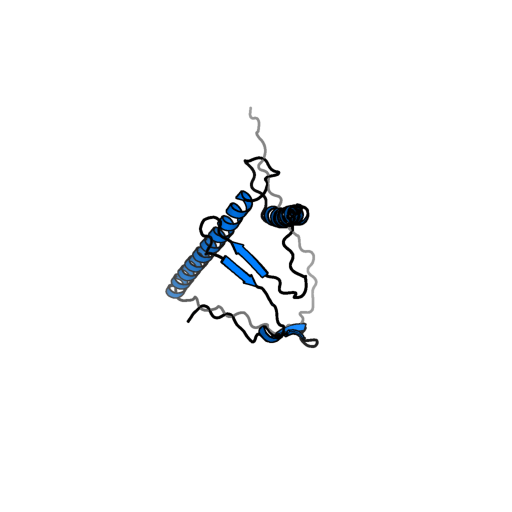6 ? -11.707 -0.410 23.486 1.00 90.50 106 ALA A C 1
ATOM 863 O O . ALA A 1 106 ? -12.314 -0.560 24.544 1.00 90.50 106 ALA A O 1
ATOM 864 N N . MET A 1 107 ? -12.319 0.009 22.372 1.00 92.31 107 MET A N 1
ATOM 865 C CA . MET A 1 107 ? -13.765 0.255 22.298 1.00 92.31 107 MET A CA 1
ATOM 866 C C . MET A 1 107 ? -14.577 -1.023 22.506 1.00 92.31 107 MET A C 1
ATOM 868 O O . MET A 1 107 ? -15.567 -0.991 23.229 1.00 92.31 107 MET A O 1
ATOM 872 N N . ILE A 1 108 ? -14.141 -2.137 21.916 1.00 93.00 108 ILE A N 1
ATOM 873 C CA . ILE A 1 108 ? -14.808 -3.436 22.063 1.00 93.00 108 ILE A CA 1
ATOM 874 C C . ILE A 1 108 ? -14.678 -3.953 23.502 1.00 93.00 108 ILE A C 1
ATOM 876 O O . ILE A 1 108 ? -15.662 -4.406 24.070 1.00 93.00 108 ILE A O 1
ATOM 880 N N . VAL A 1 109 ? -13.497 -3.839 24.117 1.00 87.06 109 VAL A N 1
ATOM 881 C CA . VAL A 1 109 ? -13.248 -4.322 25.490 1.00 87.06 109 VAL A CA 1
ATOM 882 C C . VAL A 1 109 ? -13.930 -3.454 26.555 1.00 87.06 109 VAL A C 1
ATOM 884 O O . VAL A 1 109 ? -14.359 -3.963 27.585 1.00 87.06 109 VAL A O 1
ATOM 887 N N . LYS A 1 110 ? -14.026 -2.136 26.334 1.00 68.94 110 LYS A N 1
ATOM 888 C CA . LYS A 1 110 ? -14.677 -1.202 27.269 1.00 68.94 110 LYS A CA 1
ATOM 889 C C . LYS A 1 110 ? -16.201 -1.172 27.115 1.00 68.94 110 LYS A C 1
ATOM 891 O O . LYS A 1 110 ? -16.886 -0.712 28.029 1.00 68.94 110 LYS A O 1
ATOM 896 N N . ALA A 1 111 ? -16.742 -1.620 25.982 1.00 57.72 111 ALA A N 1
ATOM 897 C CA . ALA A 1 111 ? -18.180 -1.796 25.846 1.00 57.72 111 ALA A CA 1
ATOM 898 C C . ALA A 1 111 ? -18.638 -2.859 26.861 1.00 57.72 111 ALA A C 1
ATOM 900 O O . ALA A 1 111 ? -18.038 -3.932 26.905 1.00 57.72 111 ALA A O 1
ATOM 901 N N . PRO A 1 112 ? -19.666 -2.597 27.692 1.00 50.94 112 PRO A N 1
ATOM 902 C CA . PRO A 1 112 ? -20.218 -3.623 28.559 1.00 50.94 112 PRO A CA 1
ATOM 903 C C . PRO A 1 112 ? -20.858 -4.689 27.670 1.00 50.94 112 PRO A C 1
ATOM 905 O O . PRO A 1 112 ? -21.996 -4.558 27.222 1.00 50.94 112 PRO A O 1
ATOM 908 N N . THR A 1 113 ? -20.099 -5.740 27.372 1.00 51.06 113 THR A N 1
ATOM 909 C CA . THR A 1 113 ? -20.632 -6.974 26.817 1.00 51.06 113 THR A CA 1
ATOM 910 C C . THR A 1 113 ? -21.602 -7.524 27.845 1.00 51.06 113 THR A C 1
ATOM 912 O O . THR A 1 113 ? -21.202 -7.902 28.948 1.00 51.06 113 THR A O 1
ATOM 915 N N . VAL A 1 114 ? -22.886 -7.533 27.495 1.00 48.09 114 VAL A N 1
ATOM 916 C CA . VAL A 1 114 ? -23.888 -8.310 28.217 1.00 48.09 114 VAL A CA 1
ATOM 917 C C . VAL A 1 114 ? -23.345 -9.736 28.330 1.00 48.09 114 VAL A C 1
ATOM 919 O O . VAL A 1 114 ? -23.044 -10.385 27.332 1.00 48.09 114 VAL A O 1
ATOM 922 N N . SER A 1 115 ? -23.131 -10.136 29.579 1.00 49.72 115 SER A N 1
ATOM 923 C CA . SER A 1 115 ? -22.663 -11.433 30.054 1.00 49.72 115 SER A CA 1
ATOM 924 C C . SER A 1 115 ? -23.127 -12.620 29.200 1.00 49.72 115 SER A C 1
ATOM 926 O O . SER A 1 115 ? -24.322 -12.881 29.081 1.00 49.72 115 SER A O 1
ATOM 928 N N . SER A 1 116 ? -22.171 -13.413 28.722 1.00 40.19 116 SER A N 1
ATOM 929 C CA . SER A 1 116 ? -22.291 -14.872 28.772 1.00 40.19 116 SER A CA 1
ATOM 930 C C . SER A 1 116 ? -20.921 -15.430 29.156 1.00 40.19 116 SER A C 1
ATOM 932 O O . SER A 1 116 ? -19.920 -15.210 28.479 1.00 40.19 116 SER A O 1
ATOM 934 N N . GLY A 1 117 ? -20.849 -16.008 30.354 1.00 47.31 117 GLY A N 1
ATOM 935 C CA . GLY A 1 117 ? -19.597 -16.396 30.988 1.00 47.31 117 GLY A CA 1
ATOM 936 C C . GLY A 1 117 ? -18.918 -17.582 30.308 1.00 47.31 117 GLY A C 1
ATOM 937 O O . GLY A 1 117 ? -19.545 -18.612 30.079 1.00 47.31 117 GLY A O 1
ATOM 938 N N . GLN A 1 118 ? -17.606 -17.472 30.105 1.00 36.44 118 GLN A N 1
ATOM 939 C CA . GLN A 1 118 ? -16.707 -18.620 30.180 1.00 36.44 118 GLN A CA 1
ATOM 940 C C . GLN A 1 118 ? -15.451 -18.258 30.991 1.00 36.44 118 GLN A C 1
ATOM 942 O O . GLN A 1 118 ? -14.931 -17.149 30.832 1.00 36.44 118 GLN A O 1
ATOM 947 N N . PRO A 1 119 ? -14.964 -19.158 31.868 1.00 44.28 119 PRO A N 1
ATOM 948 C CA . PRO A 1 119 ? -13.758 -18.935 32.653 1.00 44.28 119 PRO A CA 1
ATOM 949 C C . PRO A 1 119 ? -12.513 -18.887 31.763 1.00 44.28 119 PRO A C 1
ATOM 951 O O . PRO A 1 119 ? -12.305 -19.724 30.885 1.00 44.28 119 PRO A O 1
ATOM 954 N N . GLN A 1 120 ? -11.692 -17.881 32.031 1.00 49.53 120 GLN A N 1
ATOM 955 C CA . GLN A 1 120 ? -10.361 -17.652 31.490 1.00 49.53 120 GLN A CA 1
ATOM 956 C C . GLN A 1 120 ? -9.389 -18.713 32.019 1.00 49.53 120 GLN A C 1
ATOM 958 O O . GLN A 1 120 ? -8.878 -18.518 33.106 1.00 49.53 120 GLN A O 1
ATOM 963 N N . ASP A 1 121 ? -9.130 -19.796 31.279 1.00 45.25 121 ASP A N 1
ATOM 964 C CA . ASP A 1 121 ? -7.986 -20.696 31.529 1.00 45.25 121 ASP A CA 1
ATOM 965 C C . ASP A 1 121 ? -7.644 -21.546 30.281 1.00 45.25 121 ASP A C 1
ATOM 967 O O . ASP A 1 121 ? -7.809 -22.759 30.256 1.00 45.25 121 ASP A O 1
ATOM 971 N N . SER A 1 122 ? -7.187 -20.924 29.188 1.00 47.28 122 SER A N 1
ATOM 972 C CA . SER A 1 122 ? -6.144 -21.503 28.313 1.00 47.28 122 SER A CA 1
ATOM 973 C C . SER A 1 122 ? -5.679 -20.465 27.290 1.00 47.28 122 SER A C 1
ATOM 975 O O . SER A 1 122 ? -6.449 -19.914 26.505 1.00 47.28 122 SER A O 1
ATOM 977 N N . VAL A 1 123 ? -4.386 -20.157 27.322 1.00 59.62 123 VAL A N 1
ATOM 978 C CA . VAL A 1 123 ? -3.768 -19.078 26.546 1.00 59.62 123 VAL A CA 1
ATOM 979 C C . VAL A 1 123 ? -3.469 -19.567 25.127 1.00 59.62 123 VAL A C 1
ATOM 981 O O . VAL A 1 123 ? -2.330 -19.875 24.790 1.00 59.62 123 VAL A O 1
ATOM 984 N N . ASN A 1 124 ? -4.495 -19.661 24.283 1.00 58.50 124 ASN A N 1
ATOM 985 C CA . ASN A 1 124 ? -4.321 -19.815 22.839 1.00 58.50 124 ASN A CA 1
ATOM 986 C C . ASN A 1 124 ? -4.799 -18.529 22.153 1.00 58.50 124 ASN A C 1
ATOM 988 O O . ASN A 1 124 ? -6.008 -18.340 22.022 1.00 58.50 124 ASN A O 1
ATOM 992 N N . PRO A 1 125 ? -3.894 -17.626 21.721 1.00 65.06 125 PRO A N 1
ATOM 993 C CA . PRO A 1 125 ? -4.303 -16.447 20.975 1.00 65.06 125 PRO A CA 1
ATOM 994 C C . PRO A 1 125 ? -4.837 -16.898 19.613 1.00 65.06 125 PRO A C 1
ATOM 996 O O . PRO A 1 125 ? -4.088 -17.307 18.722 1.00 65.06 125 PRO A O 1
ATOM 999 N N . CYS A 1 126 ? -6.156 -16.859 19.474 1.00 66.00 126 CYS A N 1
ATOM 1000 C CA . CYS A 1 126 ? -6.844 -17.100 18.221 1.00 66.00 126 CYS A CA 1
ATOM 1001 C C . CYS A 1 126 ? -7.780 -15.925 17.939 1.00 66.00 126 CYS A C 1
ATOM 1003 O O . CYS A 1 126 ? -8.369 -15.356 18.859 1.00 66.00 126 CYS A O 1
ATOM 1005 N N . ILE A 1 127 ? -7.889 -15.550 16.668 1.00 70.81 127 ILE A N 1
ATOM 1006 C CA . ILE A 1 127 ? -8.945 -14.660 16.197 1.00 70.81 127 ILE A CA 1
ATOM 1007 C C . ILE A 1 127 ? -9.954 -15.516 15.451 1.00 70.81 127 ILE A C 1
ATOM 1009 O O . ILE A 1 127 ? -9.605 -16.201 14.488 1.00 70.81 127 ILE A O 1
ATOM 1013 N N . THR A 1 128 ? -11.208 -15.413 15.866 1.00 70.06 128 THR A N 1
ATOM 1014 C CA . THR A 1 128 ? -12.350 -15.928 15.120 1.00 70.06 128 THR A CA 1
ATOM 1015 C C . THR A 1 128 ? -12.893 -14.813 14.236 1.00 70.06 128 THR A C 1
ATOM 1017 O O . THR A 1 128 ? -13.279 -13.752 14.729 1.00 70.06 128 THR A O 1
ATOM 1020 N N . ILE A 1 129 ? -12.901 -15.038 12.923 1.00 75.62 129 ILE A N 1
ATOM 1021 C CA . ILE A 1 129 ? -13.502 -14.131 11.945 1.00 75.62 129 ILE A CA 1
ATOM 1022 C C . ILE A 1 129 ? -14.817 -14.761 11.491 1.00 75.62 129 ILE A C 1
ATOM 1024 O O . ILE A 1 129 ? -14.806 -15.780 10.802 1.00 75.62 129 ILE A O 1
ATOM 1028 N N . SER A 1 130 ? -15.938 -14.147 11.866 1.00 73.12 130 SER A N 1
ATOM 1029 C CA . SER A 1 130 ? -17.269 -14.504 11.376 1.00 73.12 130 SER A CA 1
ATOM 1030 C C . SER A 1 130 ? -17.674 -13.592 10.217 1.00 73.12 130 SER A C 1
ATOM 1032 O O . SER A 1 130 ? -17.484 -12.371 10.252 1.00 73.12 130 SER A O 1
ATOM 1034 N N . ASN A 1 131 ? -18.218 -14.185 9.156 1.00 66.69 131 ASN A N 1
ATOM 1035 C CA . ASN A 1 131 ? -18.782 -13.433 8.042 1.00 66.69 131 ASN A CA 1
ATOM 1036 C C . ASN A 1 131 ? -20.255 -13.102 8.327 1.00 66.69 131 ASN A C 1
ATOM 1038 O O . ASN A 1 131 ? -21.072 -13.996 8.506 1.00 66.69 131 ASN A O 1
ATOM 1042 N N . GLN A 1 132 ? -20.622 -11.817 8.322 1.00 65.56 132 GLN A N 1
ATOM 1043 C CA . GLN A 1 132 ? -22.000 -11.384 8.607 1.00 65.56 132 GLN A CA 1
ATOM 1044 C C . GLN A 1 132 ? -23.024 -11.857 7.557 1.00 65.56 132 GLN A C 1
ATOM 1046 O O . GLN A 1 132 ? -24.215 -11.882 7.847 1.00 65.56 132 GLN A O 1
ATOM 1051 N N . ASN A 1 133 ? -22.572 -12.254 6.362 1.00 70.69 133 ASN A N 1
ATOM 1052 C CA . ASN A 1 133 ? -23.434 -12.727 5.274 1.00 70.69 133 ASN A CA 1
ATOM 1053 C C . ASN A 1 133 ? -23.516 -14.258 5.161 1.00 70.69 133 ASN A C 1
ATOM 1055 O O . ASN A 1 133 ? -24.251 -14.756 4.312 1.00 70.69 133 ASN A O 1
ATOM 1059 N N . ASP A 1 134 ? -22.762 -14.999 5.975 1.00 66.88 134 ASP A N 1
ATOM 1060 C CA . ASP A 1 134 ? -22.831 -16.458 6.032 1.00 66.88 134 ASP A CA 1
ATOM 1061 C C . ASP A 1 134 ? -22.493 -16.935 7.456 1.00 66.88 134 ASP A C 1
ATOM 1063 O O . ASP A 1 134 ? -21.317 -16.944 7.834 1.00 66.88 134 ASP A O 1
ATOM 1067 N N . PRO A 1 135 ? -23.503 -17.338 8.247 1.00 61.75 135 PRO A N 1
ATOM 1068 C CA . PRO A 1 135 ? -23.318 -17.749 9.634 1.00 61.75 135 PRO A CA 1
ATOM 1069 C C . PRO A 1 135 ? -22.524 -19.056 9.799 1.00 61.75 135 PRO A C 1
ATOM 1071 O O . PRO A 1 135 ? -22.163 -19.382 10.926 1.00 61.75 135 PRO A O 1
ATOM 1074 N N . PHE A 1 136 ? -22.225 -19.789 8.718 1.00 58.78 136 PHE A N 1
ATOM 1075 C CA . PHE A 1 136 ? -21.393 -21.002 8.756 1.00 58.78 136 PHE A CA 1
ATOM 1076 C C . PHE A 1 136 ? -19.941 -20.766 8.323 1.00 58.78 136 PHE A C 1
ATOM 1078 O O . PHE A 1 136 ? -19.089 -21.635 8.508 1.00 58.78 136 PHE A O 1
ATOM 1085 N N . SER A 1 137 ? -19.632 -19.585 7.782 1.00 68.06 137 SER A N 1
ATOM 1086 C CA . SER A 1 137 ? -18.269 -19.175 7.439 1.00 68.06 137 SER A CA 1
ATOM 1087 C C . SER A 1 137 ? -17.554 -18.618 8.674 1.00 68.06 137 SER A C 1
ATOM 1089 O O . SER A 1 137 ? -17.310 -17.413 8.790 1.00 68.06 137 SER A O 1
ATOM 1091 N N . GLU A 1 138 ? -17.230 -19.505 9.612 1.00 70.62 138 GLU A N 1
ATOM 1092 C CA . GLU A 1 138 ? -16.367 -19.208 10.754 1.00 70.62 138 GLU A CA 1
ATOM 1093 C C . GLU A 1 138 ? -14.929 -19.616 10.418 1.00 70.62 138 GLU A C 1
ATOM 1095 O O . GLU A 1 138 ? -14.618 -20.794 10.236 1.00 70.62 138 GLU A O 1
ATOM 1100 N N . VAL A 1 139 ? -14.034 -18.632 10.299 1.00 73.94 139 VAL A N 1
ATOM 1101 C CA . VAL A 1 139 ? -12.604 -18.890 10.095 1.00 73.94 139 VAL A CA 1
ATOM 1102 C C . VAL A 1 139 ? -11.861 -18.549 11.372 1.00 73.94 139 VAL A C 1
ATOM 1104 O O . VAL A 1 139 ? -11.696 -17.380 11.728 1.00 73.94 139 VAL A O 1
ATOM 1107 N N . THR A 1 140 ? -11.370 -19.582 12.045 1.00 69.38 140 THR A N 1
ATOM 1108 C CA . THR A 1 140 ? -10.526 -19.440 13.229 1.00 69.38 140 THR A CA 1
ATOM 1109 C C . THR A 1 140 ? -9.058 -19.457 12.824 1.00 69.38 140 THR A C 1
ATOM 1111 O O . THR A 1 140 ? -8.548 -20.445 12.294 1.00 69.38 140 THR A O 1
ATOM 1114 N N . ILE A 1 141 ? -8.353 -18.358 13.089 1.00 73.56 141 ILE A N 1
ATOM 1115 C CA . ILE A 1 141 ? -6.911 -18.239 12.866 1.00 73.56 141 ILE A CA 1
ATOM 1116 C C . ILE A 1 141 ? -6.219 -18.299 14.224 1.00 73.56 141 ILE A C 1
ATOM 1118 O O . ILE A 1 141 ? -6.332 -17.376 15.027 1.00 73.56 141 ILE A O 1
ATOM 1122 N N . SER A 1 142 ? -5.4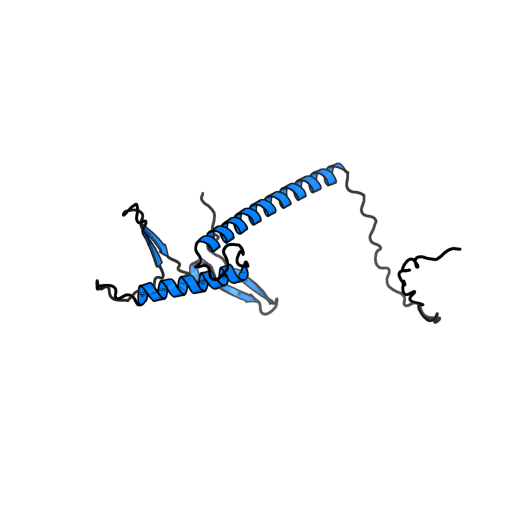64 -19.369 14.468 1.00 68.69 142 SER A N 1
ATOM 1123 C CA . SER A 1 142 ? -4.583 -19.486 15.635 1.00 68.69 142 SER A CA 1
ATOM 1124 C C . SER A 1 142 ? -3.126 -19.300 15.229 1.00 68.69 142 SER A C 1
ATOM 1126 O O . SER A 1 142 ? -2.690 -19.881 14.231 1.00 68.69 142 SER A O 1
ATOM 1128 N N . TRP A 1 143 ? -2.345 -18.573 16.024 1.00 66.56 143 TRP A N 1
ATOM 1129 C CA . TRP A 1 143 ? -0.888 -18.563 15.897 1.00 66.56 143 TRP A CA 1
ATOM 1130 C C . TRP A 1 143 ? -0.259 -19.055 17.190 1.00 66.56 143 TRP A C 1
ATOM 1132 O O . TRP A 1 143 ? -0.359 -18.446 18.249 1.00 66.56 143 TRP A O 1
ATOM 1142 N N . HIS A 1 144 ? 0.449 -20.169 17.078 1.00 62.81 144 HIS A N 1
ATOM 1143 C CA . HIS A 1 144 ? 1.294 -20.684 18.134 1.00 62.81 144 HIS A CA 1
ATOM 1144 C C . HIS A 1 144 ? 2.699 -20.839 17.561 1.00 62.81 144 HIS A C 1
ATOM 1146 O O . HIS A 1 144 ? 2.920 -21.550 16.583 1.00 62.81 144 HIS A O 1
ATOM 1152 N N . ARG A 1 145 ? 3.671 -20.154 18.163 1.00 56.56 145 ARG A N 1
ATOM 1153 C CA . ARG A 1 145 ? 5.077 -20.522 17.999 1.00 56.56 145 ARG A CA 1
ATOM 1154 C C . ARG A 1 145 ? 5.390 -21.533 19.087 1.00 56.56 145 ARG A C 1
ATOM 1156 O O . ARG A 1 145 ? 5.675 -21.142 20.213 1.00 56.56 145 ARG A O 1
ATOM 1163 N N . LYS A 1 146 ? 5.350 -22.824 18.767 1.00 61.09 146 LYS A N 1
ATOM 1164 C CA . LYS A 1 146 ? 6.061 -23.809 19.585 1.00 61.09 146 LYS A CA 1
ATOM 1165 C C . LYS A 1 146 ? 7.524 -23.778 19.135 1.00 61.09 146 LYS A C 1
ATOM 1167 O O . LYS A 1 146 ? 7.774 -23.955 17.941 1.00 61.09 146 LYS A O 1
ATOM 1172 N N . PRO A 1 147 ? 8.499 -23.543 20.030 1.00 56.69 147 PRO A N 1
ATOM 1173 C CA . PRO A 1 147 ? 9.922 -23.554 19.671 1.00 56.69 147 PRO A CA 1
ATOM 1174 C C . PRO A 1 147 ? 10.357 -24.842 18.947 1.00 56.69 147 PRO A C 1
ATOM 1176 O O . PRO A 1 147 ? 11.253 -24.817 18.110 1.00 56.69 147 PRO A O 1
ATOM 1179 N N . THR A 1 148 ? 9.663 -25.955 19.201 1.00 59.78 148 THR A N 1
ATOM 1180 C CA . THR A 1 148 ? 9.875 -27.250 18.541 1.00 59.78 148 THR A CA 1
ATOM 1181 C C . THR A 1 148 ? 9.495 -27.274 17.057 1.00 59.78 148 THR A C 1
ATOM 1183 O O . THR A 1 148 ? 10.017 -28.108 16.325 1.00 59.78 148 THR A O 1
ATOM 1186 N N . ASP A 1 149 ? 8.612 -26.384 16.590 1.00 61.44 149 ASP A N 1
ATOM 1187 C CA . ASP A 1 149 ? 8.110 -26.405 15.207 1.00 61.44 149 ASP A CA 1
ATOM 1188 C C . ASP A 1 149 ? 9.019 -25.660 14.217 1.00 61.44 149 ASP A C 1
ATOM 1190 O O . ASP A 1 149 ? 9.095 -26.033 13.047 1.00 61.44 149 ASP A O 1
ATOM 1194 N N . TYR A 1 150 ? 9.731 -24.626 14.674 1.00 62.84 150 TYR A N 1
ATOM 1195 C CA . TYR A 1 150 ? 10.495 -23.721 13.802 1.00 62.84 150 TYR A CA 1
ATOM 1196 C C . TYR A 1 150 ? 11.981 -23.608 14.157 1.00 62.84 150 TYR A C 1
ATOM 1198 O O . TYR A 1 150 ? 12.693 -22.883 13.471 1.00 62.84 150 TYR A O 1
ATOM 1206 N N . GLY A 1 151 ? 12.439 -24.353 15.169 1.00 66.75 151 GLY A N 1
ATOM 1207 C CA . GLY A 1 151 ? 13.827 -24.391 15.629 1.00 66.75 151 GLY A CA 1
ATOM 1208 C C . GLY A 1 151 ? 14.312 -23.087 16.272 1.00 66.75 151 GLY A C 1
ATOM 1209 O O . GLY A 1 151 ? 13.641 -22.053 16.262 1.00 66.75 151 GLY A O 1
ATOM 1210 N N . ASN A 1 152 ? 15.486 -23.157 16.901 1.00 67.38 152 ASN A N 1
ATOM 1211 C CA . ASN A 1 152 ? 16.071 -22.041 17.641 1.00 67.38 152 ASN A CA 1
ATOM 1212 C C . ASN A 1 152 ? 17.119 -21.329 16.780 1.00 67.38 152 ASN A C 1
ATOM 1214 O O . ASN A 1 152 ? 17.938 -21.969 16.117 1.00 67.38 152 ASN A O 1
ATOM 1218 N N . ALA A 1 153 ? 17.117 -19.998 16.824 1.00 75.25 153 ALA A N 1
ATOM 1219 C CA . ALA A 1 153 ? 18.171 -19.180 16.241 1.00 75.25 153 ALA A CA 1
ATOM 1220 C C . ALA A 1 153 ? 19.153 -18.761 17.339 1.00 75.25 153 ALA A C 1
ATOM 1222 O O . ALA A 1 153 ? 18.742 -18.193 18.350 1.00 75.25 153 ALA A O 1
ATOM 1223 N N . TYR A 1 154 ? 20.441 -19.018 17.137 1.00 81.94 154 TYR A N 1
ATOM 1224 C CA . TYR A 1 154 ? 21.501 -18.595 18.045 1.00 81.94 154 TYR A CA 1
ATOM 1225 C C . TYR A 1 154 ? 22.618 -17.891 17.279 1.00 81.94 154 TYR A C 1
ATOM 1227 O O . TYR A 1 154 ? 22.852 -18.124 16.091 1.00 81.94 154 TYR A O 1
ATOM 1235 N N . ARG A 1 155 ? 23.302 -16.980 17.969 1.00 82.88 155 ARG A N 1
ATOM 1236 C CA . ARG A 1 155 ? 24.470 -16.290 17.429 1.00 82.88 155 ARG A CA 1
ATOM 1237 C C . ARG A 1 155 ? 25.707 -17.133 17.703 1.00 82.88 155 ARG A C 1
ATOM 1239 O O . ARG A 1 155 ? 25.999 -17.440 18.855 1.00 82.88 155 ARG A O 1
ATOM 1246 N N . ASP A 1 156 ? 26.430 -17.480 16.649 1.00 83.69 156 ASP A N 1
ATOM 1247 C CA . ASP A 1 156 ? 27.745 -18.093 16.777 1.00 83.69 156 ASP A CA 1
ATOM 1248 C C . ASP A 1 156 ? 28.739 -17.045 17.306 1.00 83.69 156 ASP A C 1
ATOM 1250 O O . ASP A 1 156 ? 28.927 -15.992 16.693 1.00 83.69 156 ASP A O 1
ATOM 1254 N N . GLN A 1 157 ? 29.346 -17.314 18.464 1.00 86.81 157 GLN A N 1
ATOM 1255 C CA . GLN A 1 157 ? 30.248 -16.376 19.140 1.00 86.81 157 GLN A CA 1
ATOM 1256 C C . GLN A 1 157 ? 31.594 -16.219 18.420 1.00 86.81 157 GLN A C 1
ATOM 1258 O O . GLN A 1 157 ? 32.249 -15.195 18.583 1.00 86.81 157 GLN A O 1
ATOM 1263 N N . THR A 1 158 ? 31.995 -17.195 17.602 1.00 81.75 158 THR A N 1
ATOM 1264 C CA . THR A 1 158 ? 33.284 -17.165 16.888 1.00 81.75 158 THR A CA 1
ATOM 1265 C C . THR A 1 158 ? 33.199 -16.489 15.527 1.00 81.75 158 THR A C 1
ATOM 1267 O O . THR A 1 158 ? 34.127 -15.802 15.116 1.00 81.75 158 THR A O 1
ATOM 1270 N N . THR A 1 159 ? 32.077 -16.650 14.827 1.00 82.56 159 THR A N 1
ATOM 1271 C CA . THR A 1 159 ? 31.901 -16.134 13.459 1.00 82.56 159 THR A CA 1
ATOM 1272 C C . THR A 1 159 ? 30.936 -14.952 13.376 1.00 82.56 159 THR A C 1
ATOM 1274 O O . THR A 1 159 ? 30.733 -14.399 12.297 1.00 82.56 159 THR A O 1
ATOM 1277 N N . GLY A 1 160 ? 30.271 -14.592 14.481 1.00 82.62 160 GLY A N 1
ATOM 1278 C CA . GLY A 1 160 ? 29.240 -13.548 14.528 1.00 82.62 160 GLY A CA 1
ATOM 1279 C C . GLY A 1 160 ? 27.979 -13.866 13.712 1.00 82.62 160 GLY A C 1
ATOM 1280 O O . GLY A 1 160 ? 27.052 -13.056 13.659 1.00 82.62 160 GLY A O 1
ATOM 1281 N N . THR A 1 161 ? 27.925 -15.039 13.081 1.00 82.25 161 THR A N 1
ATOM 1282 C CA . THR A 1 161 ? 26.863 -15.428 12.155 1.00 82.25 161 THR A CA 1
ATOM 1283 C C . THR A 1 161 ? 25.666 -15.969 12.934 1.00 82.25 161 THR A C 1
ATOM 1285 O O . THR A 1 161 ? 25.816 -16.779 13.851 1.00 82.25 161 THR A O 1
ATOM 1288 N N . ILE A 1 162 ? 24.454 -15.533 12.581 1.00 80.19 162 ILE A N 1
ATOM 1289 C CA . ILE A 1 162 ? 23.224 -16.101 13.145 1.00 80.19 162 ILE A CA 1
ATOM 1290 C C . ILE A 1 162 ? 22.953 -17.440 12.462 1.00 80.19 162 ILE A C 1
ATOM 1292 O O . ILE A 1 162 ? 22.722 -17.487 11.254 1.00 80.19 162 ILE A O 1
ATOM 1296 N N . LYS A 1 163 ? 22.969 -18.522 13.242 1.00 80.12 163 LYS A N 1
ATOM 1297 C CA . LYS A 1 163 ? 22.596 -19.865 12.796 1.00 80.12 163 LYS A CA 1
ATOM 1298 C C . LYS A 1 163 ? 21.195 -20.167 13.308 1.00 80.12 163 LYS A C 1
ATOM 1300 O O . LYS A 1 163 ? 20.915 -20.011 14.493 1.00 80.12 163 LYS A O 1
ATOM 1305 N N . ALA A 1 164 ? 20.312 -20.581 12.410 1.00 76.31 164 ALA A N 1
ATOM 1306 C CA . ALA A 1 164 ? 18.964 -21.011 12.748 1.00 76.31 164 ALA A CA 1
ATOM 1307 C C . ALA A 1 164 ? 18.701 -22.372 12.111 1.00 76.31 164 ALA A C 1
ATOM 1309 O O . ALA A 1 164 ? 19.025 -22.582 10.941 1.00 76.31 164 ALA A O 1
ATOM 1310 N N . THR A 1 165 ? 18.118 -23.288 12.877 1.00 69.31 165 THR A N 1
ATOM 1311 C CA . THR A 1 165 ? 17.544 -24.526 12.345 1.00 69.31 165 THR A CA 1
ATOM 1312 C C . THR A 1 165 ? 16.056 -24.294 12.110 1.00 69.31 165 THR A C 1
ATOM 1314 O O . THR A 1 165 ? 15.418 -23.629 12.915 1.00 69.31 165 THR A O 1
ATOM 1317 N N . CYS A 1 166 ? 15.497 -24.786 11.003 1.00 68.50 166 CYS A N 1
ATOM 1318 C CA . CYS A 1 166 ? 14.063 -24.691 10.720 1.00 68.50 166 CYS A CA 1
ATOM 1319 C C . CYS A 1 166 ? 13.54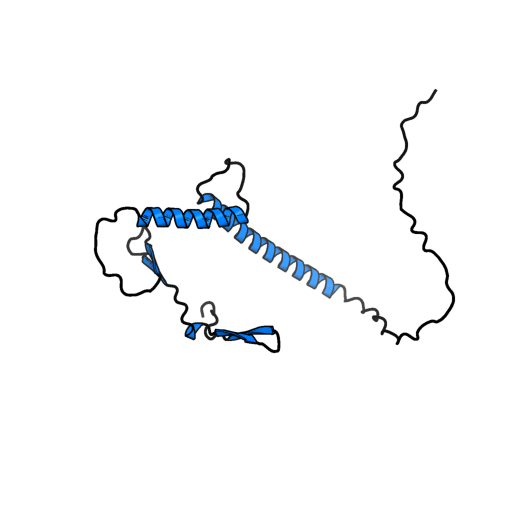9 -26.069 10.298 1.00 68.50 166 CYS A C 1
ATOM 1321 O O . CYS A 1 166 ? 13.917 -26.561 9.233 1.00 68.50 166 CYS A O 1
ATOM 1323 N N . SER A 1 167 ? 12.731 -26.697 11.147 1.00 62.31 167 SER A N 1
ATOM 1324 C CA . SER A 1 167 ? 12.214 -28.057 10.923 1.00 62.31 167 SER A CA 1
ATOM 1325 C C . SER A 1 167 ? 10.958 -28.087 10.047 1.00 62.31 167 SER A C 1
ATOM 1327 O O . SER A 1 167 ? 10.689 -29.091 9.393 1.00 62.31 167 SER A O 1
ATOM 1329 N N . LYS A 1 168 ? 10.193 -26.989 9.999 1.00 64.19 168 LYS A N 1
ATOM 1330 C CA . LYS A 1 168 ? 9.031 -26.820 9.117 1.00 64.19 168 LYS A CA 1
ATOM 1331 C C . LYS A 1 168 ? 9.257 -25.644 8.175 1.00 64.19 168 LYS A C 1
ATOM 1333 O O . LYS A 1 168 ? 8.888 -24.506 8.463 1.00 64.19 168 LYS A O 1
ATOM 1338 N N . VAL A 1 169 ? 9.852 -25.930 7.020 1.00 61.47 169 VAL A N 1
ATOM 1339 C CA . VAL A 1 169 ? 9.813 -25.011 5.878 1.00 61.47 169 VAL A CA 1
ATOM 1340 C C . VAL A 1 169 ? 8.403 -25.087 5.297 1.00 61.47 169 VAL A C 1
ATOM 1342 O O . VAL A 1 169 ? 7.920 -26.173 4.993 1.00 61.47 169 VAL A O 1
ATOM 1345 N N . TRP A 1 170 ? 7.715 -23.951 5.184 1.00 57.09 170 TRP A N 1
ATOM 1346 C CA . TRP A 1 170 ? 6.432 -23.898 4.487 1.00 57.09 170 TRP A CA 1
ATOM 1347 C C . TRP A 1 170 ? 6.647 -24.299 3.023 1.00 57.09 170 TRP A C 1
ATOM 1349 O O . TRP A 1 170 ? 7.375 -23.621 2.297 1.00 57.09 170 TRP A O 1
ATOM 1359 N N . ILE A 1 171 ? 6.037 -25.409 2.610 1.00 51.25 171 ILE A N 1
ATOM 1360 C CA . ILE A 1 171 ? 6.009 -25.869 1.222 1.00 51.25 171 ILE A CA 1
ATOM 1361 C C . ILE A 1 171 ? 4.612 -25.527 0.688 1.00 51.25 171 ILE A C 1
ATOM 1363 O O . ILE A 1 171 ? 3.629 -26.017 1.248 1.00 51.25 171 ILE A O 1
ATOM 1367 N N . PRO A 1 172 ? 4.478 -24.663 -0.334 1.00 40.09 172 PRO A N 1
ATOM 1368 C CA . PRO A 1 172 ? 3.182 -24.428 -0.958 1.00 40.09 172 PRO A CA 1
ATOM 1369 C C . PRO A 1 172 ? 2.657 -25.728 -1.577 1.00 40.09 172 PRO A C 1
ATOM 1371 O O . PRO A 1 172 ? 3.391 -26.379 -2.313 1.00 40.09 172 PRO A O 1
ATOM 1374 N N . GLY A 1 173 ? 1.401 -26.050 -1.245 1.00 56.41 173 GLY A N 1
ATOM 1375 C CA . GLY A 1 173 ? 0.595 -27.211 -1.650 1.00 56.41 173 GLY A CA 1
ATOM 1376 C C . GLY A 1 173 ? 1.151 -28.116 -2.752 1.00 56.41 173 GLY A C 1
ATOM 1377 O O . GLY A 1 173 ? 1.231 -27.710 -3.912 1.00 56.41 173 GLY A O 1
ATOM 1378 N N . VAL A 1 174 ? 1.451 -29.355 -2.355 1.00 41.00 174 VAL A N 1
ATOM 1379 C CA . VAL A 1 174 ? 1.309 -30.557 -3.193 1.00 41.00 174 VAL A CA 1
ATOM 1380 C C . VAL A 1 174 ? -0.118 -31.076 -3.101 1.00 41.00 174 VAL A C 1
ATOM 1382 O O . VAL A 1 174 ? -0.719 -30.911 -2.013 1.00 41.00 174 VAL A O 1
#